Protein AF-A0A845S294-F1 (afdb_monomer_lite)

Radius of gyration: 13.98 Å; chains: 1; bounding box: 37×14×31 Å

pLDDT: mean 90.63, std 6.42, range [69.94, 97.94]

Structure (mmCIF, N/CA/C/O backbone):
data_AF-A0A845S294-F1
#
_entry.id   AF-A0A845S294-F1
#
loop_
_atom_site.group_PDB
_atom_site.id
_atom_site.type_symbol
_atom_site.label_atom_id
_atom_site.label_alt_id
_atom_site.label_comp_id
_atom_site.label_asym_id
_atom_site.label_entity_id
_atom_site.label_seq_id
_atom_site.pdbx_PDB_ins_code
_atom_site.Cartn_x
_atom_site.Cartn_y
_atom_site.Cartn_z
_atom_site.occupancy
_atom_site.B_iso_or_equiv
_atom_site.auth_seq_id
_atom_site.auth_comp_id
_atom_site.auth_asym_id
_atom_site.auth_atom_id
_atom_site.pdbx_PDB_model_num
ATOM 1 N N . LEU A 1 1 ? -4.523 6.985 10.636 1.00 69.94 1 LEU A N 1
ATOM 2 C CA . LEU A 1 1 ? -5.760 6.677 9.869 1.00 69.94 1 LEU A CA 1
ATOM 3 C C . LEU A 1 1 ? -5.481 6.403 8.395 1.00 69.94 1 LEU A C 1
ATOM 5 O O . LEU A 1 1 ? -6.321 5.790 7.752 1.00 69.94 1 LEU A O 1
ATOM 9 N N . ARG A 1 2 ? -4.331 6.844 7.873 1.00 80.88 2 ARG A N 1
ATOM 10 C CA . ARG A 1 2 ? -3.880 6.574 6.510 1.00 80.88 2 ARG A CA 1
ATOM 11 C C . ARG A 1 2 ? -2.544 5.851 6.564 1.00 80.88 2 ARG A C 1
ATOM 13 O O . ARG A 1 2 ? -1.800 6.066 7.521 1.00 80.88 2 ARG A O 1
ATOM 20 N N . ILE A 1 3 ? -2.289 5.008 5.577 1.00 87.19 3 ILE A N 1
ATOM 21 C CA . ILE A 1 3 ? -0.998 4.358 5.360 1.00 87.19 3 ILE A CA 1
ATOM 22 C C . ILE A 1 3 ? -0.460 4.869 4.031 1.00 87.19 3 ILE A C 1
ATOM 24 O O . ILE A 1 3 ? -1.167 4.812 3.027 1.00 87.19 3 ILE A O 1
ATOM 28 N N . GLU A 1 4 ? 0.767 5.374 4.039 1.00 90.00 4 GLU A N 1
ATOM 29 C CA . GLU A 1 4 ? 1.468 5.807 2.834 1.00 90.00 4 GLU A CA 1
ATOM 30 C C . GLU A 1 4 ? 2.351 4.669 2.325 1.00 90.00 4 GLU A C 1
ATOM 32 O O . GLU A 1 4 ? 3.030 4.005 3.106 1.00 90.00 4 GLU A O 1
ATOM 37 N N . MET A 1 5 ? 2.331 4.437 1.016 1.00 89.62 5 MET A N 1
ATOM 38 C CA . MET A 1 5 ? 3.138 3.412 0.365 1.00 89.62 5 MET A CA 1
ATOM 39 C C . MET A 1 5 ? 3.794 3.983 -0.887 1.00 89.62 5 MET A C 1
ATOM 41 O O . MET A 1 5 ? 3.107 4.500 -1.770 1.00 89.62 5 MET A O 1
ATOM 45 N N . ALA A 1 6 ? 5.116 3.850 -0.978 1.00 92.06 6 ALA A N 1
ATOM 46 C CA . ALA A 1 6 ? 5.857 4.156 -2.193 1.00 92.06 6 ALA A CA 1
ATOM 47 C C . ALA A 1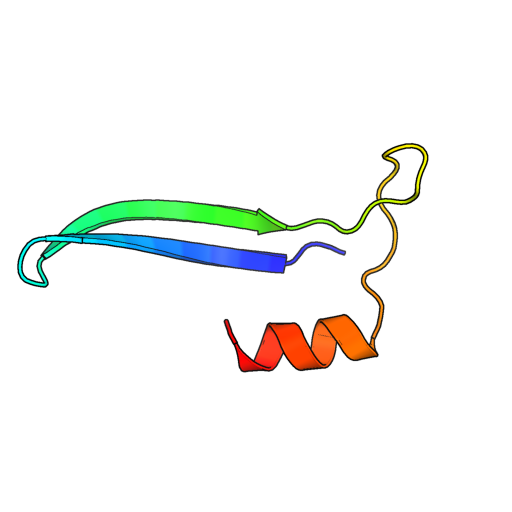 6 ?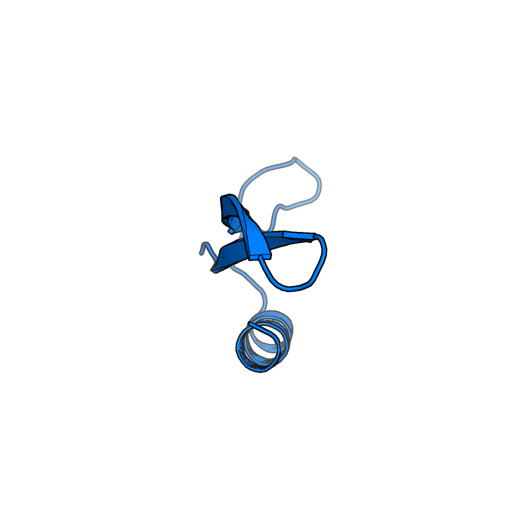 5.735 2.994 -3.188 1.00 92.06 6 ALA A C 1
ATOM 49 O O . ALA A 1 6 ? 5.866 1.825 -2.820 1.00 92.06 6 ALA A O 1
ATOM 50 N N . GLN A 1 7 ? 5.483 3.308 -4.454 1.00 93.50 7 GLN A N 1
ATOM 51 C CA . GLN A 1 7 ? 5.410 2.342 -5.541 1.00 93.50 7 GLN A CA 1
ATOM 52 C C . GLN A 1 7 ? 6.290 2.773 -6.701 1.00 93.50 7 GLN A C 1
ATOM 54 O O . GLN A 1 7 ? 6.151 3.882 -7.214 1.00 93.50 7 GLN A O 1
ATOM 59 N N . ASN A 1 8 ? 7.129 1.845 -7.157 1.00 96.12 8 ASN A N 1
ATOM 60 C CA . ASN A 1 8 ? 8.020 2.057 -8.286 1.00 96.12 8 ASN A CA 1
ATOM 61 C C . ASN A 1 8 ? 7.666 1.077 -9.404 1.00 96.12 8 ASN A C 1
ATOM 63 O O . ASN A 1 8 ? 7.508 -0.123 -9.170 1.00 96.12 8 ASN A O 1
ATOM 67 N N . VAL A 1 9 ? 7.575 1.581 -10.632 1.00 97.06 9 VAL A N 1
ATOM 68 C CA . VAL A 1 9 ? 7.475 0.757 -11.840 1.00 97.06 9 VAL A CA 1
ATOM 69 C C . VAL A 1 9 ? 8.871 0.613 -12.415 1.00 97.06 9 VAL A C 1
ATOM 71 O O . VAL A 1 9 ? 9.501 1.615 -12.749 1.00 97.06 9 VAL A O 1
ATOM 74 N N . LEU A 1 10 ? 9.350 -0.626 -12.541 1.00 97.75 10 LEU A N 1
ATOM 75 C CA . LEU A 1 10 ? 10.696 -0.908 -13.031 1.00 97.75 10 LEU A CA 1
ATOM 76 C C . LEU A 1 10 ? 10.686 -1.604 -14.394 1.00 97.75 10 LEU A C 1
ATOM 78 O O . LEU A 1 10 ? 9.823 -2.437 -14.679 1.00 97.75 10 LEU A O 1
ATOM 82 N N . ARG A 1 11 ? 11.706 -1.319 -15.202 1.00 97.38 11 ARG A N 1
ATOM 83 C CA . ARG A 1 11 ? 12.107 -2.111 -16.372 1.00 97.38 11 ARG A CA 1
ATOM 84 C C . ARG A 1 11 ? 13.617 -2.262 -16.334 1.00 97.38 11 ARG A C 1
ATOM 86 O O . ARG A 1 11 ? 14.317 -1.282 -16.138 1.00 97.38 11 ARG A O 1
ATOM 93 N N . ASP A 1 12 ? 14.107 -3.492 -16.452 1.00 97.00 12 ASP A N 1
ATOM 94 C CA . ASP A 1 12 ? 15.546 -3.789 -16.422 1.00 97.00 12 ASP A CA 1
ATOM 95 C C . ASP A 1 12 ? 16.277 -3.222 -15.187 1.00 97.00 12 ASP A C 1
ATOM 97 O O . ASP A 1 12 ? 17.445 -2.855 -15.242 1.00 97.00 12 ASP A O 1
ATOM 101 N N . LYS A 1 13 ? 15.578 -3.201 -14.039 1.00 93.88 13 LYS A N 1
ATOM 102 C CA . LYS A 1 13 ? 16.012 -2.614 -12.753 1.00 93.88 13 LYS A CA 1
ATOM 103 C C . LYS A 1 13 ? 16.148 -1.086 -12.744 1.00 93.88 13 LYS A C 1
ATOM 105 O O . LYS A 1 13 ? 16.504 -0.536 -11.706 1.00 93.88 13 LYS A O 1
ATOM 110 N N . GLU A 1 14 ? 15.807 -0.404 -13.831 1.00 96.94 14 GLU A N 1
ATOM 111 C CA . GLU A 1 14 ? 15.664 1.049 -13.861 1.00 96.94 14 GLU A CA 1
ATOM 112 C C . GLU A 1 14 ? 14.241 1.460 -13.482 1.00 96.94 14 GLU A C 1
ATOM 114 O O . GLU A 1 14 ? 13.264 0.799 -13.848 1.00 96.94 14 GLU A O 1
ATOM 119 N N . VAL A 1 15 ? 14.125 2.556 -12.734 1.00 97.06 15 VAL A N 1
ATOM 120 C CA . VAL A 1 15 ? 12.838 3.129 -12.332 1.00 97.06 15 VAL A CA 1
ATOM 121 C C . VAL A 1 15 ? 12.281 3.950 -13.492 1.00 97.06 15 VAL A C 1
ATOM 123 O O . VAL A 1 15 ? 12.897 4.913 -13.937 1.00 97.06 15 VAL A O 1
ATOM 126 N N . LEU A 1 16 ? 11.103 3.566 -13.977 1.00 97.94 16 LEU A N 1
ATOM 127 C CA . LEU A 1 16 ? 10.386 4.266 -15.044 1.00 97.94 16 LEU A CA 1
ATOM 128 C C . LEU A 1 16 ? 9.365 5.271 -14.507 1.00 97.94 16 LEU A C 1
ATOM 130 O O . LEU A 1 16 ? 9.063 6.257 -15.174 1.00 97.94 16 LEU A O 1
ATOM 134 N N . ALA A 1 17 ? 8.793 4.986 -13.337 1.00 97.50 17 ALA A N 1
ATOM 135 C CA . ALA A 1 17 ? 7.822 5.838 -12.668 1.00 97.50 17 ALA A CA 1
ATOM 136 C C . ALA A 1 17 ? 7.810 5.558 -11.164 1.00 97.50 17 ALA A C 1
ATOM 138 O O . ALA A 1 17 ? 8.021 4.419 -10.740 1.00 97.50 17 ALA A O 1
ATOM 139 N N . GLU A 1 18 ? 7.496 6.591 -10.391 1.00 97.50 18 GLU A N 1
ATOM 140 C CA . GLU A 1 18 ? 7.329 6.541 -8.941 1.00 97.50 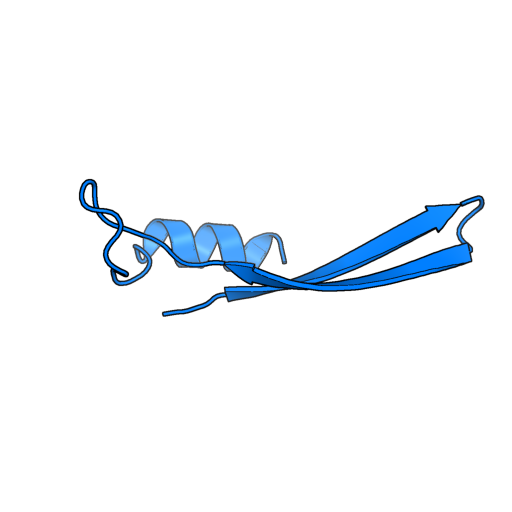18 GLU A CA 1
ATOM 141 C C . GLU A 1 18 ? 5.974 7.145 -8.577 1.00 97.50 18 GLU A C 1
ATOM 143 O O . GLU A 1 18 ? 5.505 8.093 -9.214 1.00 97.50 18 GLU A O 1
ATOM 148 N N . ALA A 1 19 ? 5.332 6.589 -7.558 1.00 97.00 19 ALA A N 1
ATOM 149 C CA . ALA A 1 19 ? 4.084 7.097 -7.021 1.00 97.00 19 ALA A CA 1
ATOM 150 C C . ALA A 1 19 ? 4.017 6.872 -5.511 1.00 97.00 19 ALA A C 1
ATOM 152 O O . ALA A 1 19 ? 4.444 5.836 -5.006 1.00 97.00 19 ALA A O 1
ATOM 153 N N . THR A 1 20 ? 3.402 7.818 -4.808 1.00 94.12 20 THR A N 1
ATOM 154 C CA . THR A 1 20 ? 2.987 7.633 -3.416 1.00 94.12 20 THR A CA 1
ATOM 155 C C . THR A 1 20 ? 1.493 7.356 -3.393 1.00 94.12 20 THR A C 1
ATOM 157 O O . THR A 1 20 ? 0.704 8.114 -3.959 1.00 94.12 20 THR A O 1
ATOM 160 N N . VAL A 1 21 ? 1.101 6.266 -2.744 1.00 91.81 21 VAL A N 1
ATOM 161 C CA . VAL A 1 21 ? -0.294 5.845 -2.611 1.00 91.81 21 VAL A CA 1
ATOM 162 C C . VAL A 1 21 ? -0.726 5.991 -1.158 1.00 91.81 21 VAL A C 1
ATOM 164 O O . VAL A 1 21 ? -0.056 5.492 -0.256 1.00 91.81 21 VAL A O 1
ATOM 167 N N . GLU A 1 22 ? -1.871 6.635 -0.936 1.00 91.19 22 GLU A N 1
ATOM 168 C CA . GLU A 1 22 ? -2.529 6.675 0.370 1.00 91.19 22 GLU A CA 1
ATOM 169 C C . GLU A 1 22 ? -3.615 5.597 0.459 1.00 91.19 22 GLU A C 1
ATOM 171 O O . GLU A 1 22 ? -4.584 5.588 -0.303 1.00 91.19 22 GLU A O 1
ATOM 176 N N . LEU A 1 23 ? -3.481 4.706 1.435 1.00 88.38 23 LEU A N 1
ATOM 177 C CA . LEU A 1 23 ? -4.444 3.656 1.745 1.00 88.38 23 LEU A CA 1
ATOM 178 C C . LEU A 1 23 ? -5.308 4.070 2.940 1.00 88.38 23 LEU A C 1
ATOM 180 O O . LEU A 1 23 ? -4.801 4.528 3.970 1.00 88.38 23 LEU A O 1
ATOM 184 N N . VAL A 1 24 ? -6.621 3.861 2.820 1.00 90.56 24 VAL A N 1
ATOM 185 C CA . VAL A 1 24 ? -7.604 4.120 3.881 1.00 90.56 24 VAL A CA 1
ATOM 186 C C . VAL A 1 24 ? -8.531 2.927 4.065 1.00 90.56 24 VAL A C 1
ATOM 188 O O . VAL A 1 24 ? -8.974 2.316 3.096 1.00 90.56 24 VAL A O 1
ATOM 191 N N . THR A 1 25 ? -8.861 2.607 5.315 1.00 91.56 25 THR A N 1
ATOM 192 C CA . THR A 1 25 ? -9.939 1.660 5.618 1.00 91.56 25 THR A CA 1
ATOM 193 C C . THR A 1 25 ? -11.273 2.386 5.653 1.00 91.56 25 THR A C 1
ATO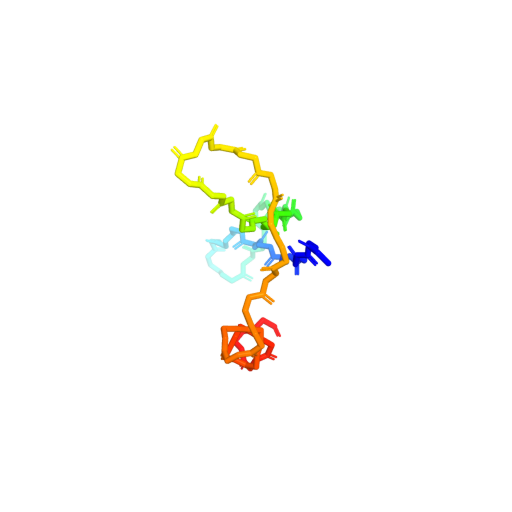M 195 O O . THR A 1 25 ? -11.383 3.451 6.263 1.00 91.56 25 THR A O 1
ATOM 198 N N . THR A 1 26 ? -12.297 1.803 5.038 1.00 94.06 26 THR A N 1
ATOM 199 C CA . THR A 1 26 ? -13.663 2.333 5.040 1.00 94.06 26 THR A CA 1
ATOM 200 C C . THR A 1 26 ? -14.638 1.350 5.679 1.00 94.06 26 THR A C 1
ATOM 202 O O . THR A 1 26 ? -14.376 0.149 5.767 1.00 94.06 26 THR A O 1
ATOM 205 N N . ASP A 1 27 ? -15.763 1.863 6.168 1.00 92.44 27 ASP A N 1
ATOM 206 C CA . ASP A 1 27 ? -16.919 1.032 6.489 1.00 92.44 27 ASP A CA 1
ATOM 207 C C . ASP A 1 27 ? -17.704 0.642 5.221 1.00 92.44 27 ASP A C 1
ATOM 209 O O . ASP A 1 27 ? -17.377 1.036 4.098 1.00 92.44 27 ASP A O 1
ATOM 213 N N . ASN A 1 28 ? -18.773 -0.135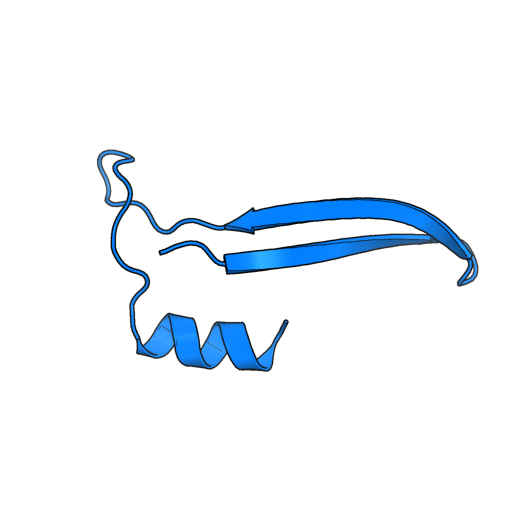 5.398 1.00 94.38 28 ASN A N 1
ATOM 214 C CA . ASN A 1 28 ? -19.653 -0.567 4.309 1.00 94.38 28 ASN A CA 1
ATOM 215 C C . ASN A 1 28 ? -20.446 0.577 3.649 1.00 94.38 28 ASN A C 1
ATOM 217 O O . ASN A 1 28 ? -21.086 0.355 2.625 1.00 94.38 28 ASN A O 1
ATOM 221 N N . THR A 1 29 ? -20.408 1.786 4.213 1.00 96.25 29 THR A N 1
ATOM 222 C CA . THR A 1 29 ? -21.002 3.000 3.639 1.00 96.25 29 THR A CA 1
ATOM 223 C C . THR A 1 29 ? -19.975 3.858 2.897 1.00 96.25 29 THR A C 1
ATOM 225 O O . THR A 1 29 ? -20.320 4.914 2.371 1.00 96.25 29 THR A O 1
ATOM 228 N N . GLY A 1 30 ? -18.712 3.417 2.839 1.00 93.00 30 GLY A N 1
ATOM 229 C CA . GLY A 1 30 ? -17.610 4.144 2.212 1.00 93.00 30 GLY A CA 1
ATOM 230 C C . GLY A 1 30 ? -17.007 5.237 3.094 1.00 93.00 30 GLY A C 1
ATOM 231 O O . GLY A 1 30 ? -16.155 5.992 2.625 1.00 93.00 30 GLY A O 1
ATOM 232 N N . LYS A 1 31 ? -17.407 5.346 4.368 1.00 93.81 31 LYS A N 1
ATOM 233 C CA . LYS A 1 31 ? -16.842 6.351 5.274 1.00 93.81 31 LYS A CA 1
ATOM 234 C C . LYS A 1 31 ? -15.509 5.876 5.845 1.00 93.81 31 LYS A C 1
ATOM 236 O O . LYS A 1 31 ? -15.400 4.708 6.220 1.00 93.81 31 LYS A O 1
ATOM 241 N N . PRO A 1 32 ? -14.503 6.760 5.964 1.00 92.56 32 PRO A N 1
ATOM 242 C CA . PRO A 1 32 ? -13.233 6.411 6.584 1.00 92.56 32 PRO A CA 1
ATOM 243 C C . PRO A 1 32 ? -13.413 5.908 8.018 1.00 92.56 32 PRO A C 1
ATOM 245 O O . PRO A 1 32 ? -14.132 6.503 8.821 1.00 92.56 32 PRO A O 1
ATOM 248 N N . LYS A 1 33 ? -12.705 4.833 8.345 1.00 92.25 33 LYS A N 1
ATOM 249 C CA . LYS A 1 33 ? -12.663 4.198 9.662 1.00 92.25 33 LYS A CA 1
ATOM 250 C C . LYS A 1 33 ? -11.209 4.012 10.093 1.00 92.25 33 LYS A C 1
ATOM 252 O O . LYS A 1 33 ? -10.317 3.933 9.254 1.00 92.25 33 LYS A O 1
ATOM 257 N N . ILE A 1 34 ? -10.982 3.918 11.404 1.00 90.50 34 ILE A N 1
ATOM 258 C CA . ILE A 1 34 ? -9.690 3.547 11.999 1.00 90.50 34 ILE A CA 1
ATOM 259 C C . ILE A 1 34 ? -9.233 2.182 11.471 1.00 90.50 34 ILE A C 1
ATOM 261 O O . ILE A 1 34 ? -10.004 1.220 11.459 1.00 90.50 34 ILE A O 1
ATOM 265 N N . ILE A 1 35 ? -7.966 2.119 11.069 1.00 89.19 35 ILE A N 1
ATOM 266 C CA . ILE A 1 35 ? -7.321 0.886 10.624 1.00 89.19 35 ILE A CA 1
ATOM 267 C C . ILE A 1 35 ? -7.286 -0.079 11.816 1.00 89.19 35 ILE A C 1
ATOM 269 O O . ILE A 1 35 ? -6.761 0.304 12.865 1.00 89.19 35 ILE A O 1
ATOM 273 N N . PRO A 1 36 ? -7.850 -1.294 11.694 1.00 90.06 36 PRO A N 1
ATOM 274 C CA . PRO A 1 36 ? -7.765 -2.300 12.747 1.00 90.06 36 PRO A CA 1
ATOM 275 C C . PRO A 1 36 ? -6.310 -2.564 13.147 1.00 90.06 36 PRO A C 1
ATOM 277 O O . PRO A 1 36 ? -5.436 -2.629 12.285 1.00 90.06 36 PRO A O 1
ATOM 280 N N . GLU A 1 37 ? -6.039 -2.703 14.444 1.00 89.56 37 GLU A N 1
ATOM 281 C CA . GLU A 1 37 ? -4.670 -2.816 14.966 1.00 89.56 37 GLU A CA 1
ATOM 282 C C . GLU A 1 37 ? -3.935 -4.051 14.425 1.00 8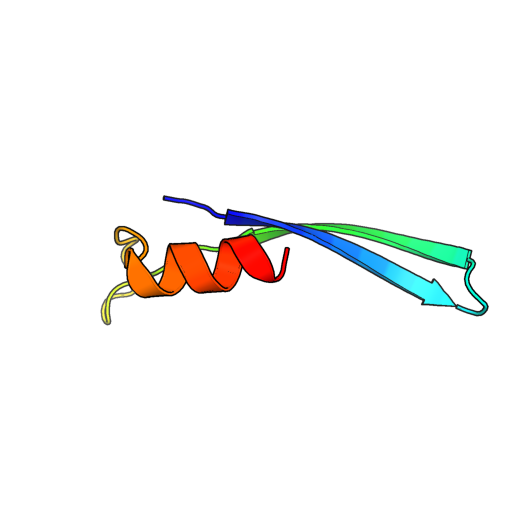9.56 37 GLU A C 1
ATOM 284 O O . GLU A 1 37 ? -2.780 -3.955 14.015 1.00 89.56 37 GLU A O 1
ATOM 289 N N . ASP A 1 38 ? -4.626 -5.187 14.321 1.00 90.88 38 ASP A N 1
ATOM 290 C CA . ASP A 1 38 ? -4.080 -6.423 13.757 1.00 90.88 38 ASP A CA 1
ATOM 291 C C . ASP A 1 38 ? -3.692 -6.269 12.278 1.00 90.88 38 ASP A C 1
ATOM 293 O O . ASP A 1 38 ? -2.690 -6.829 11.826 1.00 90.88 38 ASP A O 1
ATOM 297 N N . LEU A 1 39 ? -4.470 -5.488 11.524 1.00 88.00 39 LEU A N 1
ATOM 298 C CA . LEU A 1 39 ? -4.177 -5.154 10.137 1.00 88.00 39 LEU A CA 1
ATOM 299 C C . LEU A 1 39 ? -3.019 -4.159 10.047 1.00 88.00 39 LEU A C 1
ATOM 301 O O . LEU A 1 39 ? -2.150 -4.334 9.199 1.00 88.00 39 LEU A O 1
ATOM 305 N N . ASN A 1 40 ? -2.974 -3.157 10.927 1.00 86.75 40 ASN A N 1
ATOM 306 C CA . ASN A 1 40 ? -1.886 -2.184 10.978 1.00 86.75 40 ASN A CA 1
ATOM 307 C C . ASN A 1 40 ? -0.537 -2.878 11.206 1.00 86.75 40 ASN A C 1
ATOM 309 O O . ASN A 1 40 ? 0.398 -2.646 10.452 1.00 86.75 40 ASN A O 1
ATOM 313 N N . VAL A 1 41 ? -0.465 -3.802 12.171 1.00 87.38 41 VAL A N 1
ATOM 314 C CA . VAL A 1 41 ? 0.752 -4.584 12.452 1.00 87.38 41 VAL A CA 1
ATOM 315 C C . VAL A 1 41 ? 1.207 -5.380 11.227 1.00 87.38 41 VAL A C 1
ATOM 317 O O . VAL A 1 41 ? 2.390 -5.369 10.891 1.00 87.38 41 VAL A O 1
ATOM 320 N N . LYS A 1 42 ? 0.279 -6.054 10.536 1.00 87.81 42 LYS A N 1
ATOM 321 C CA . LYS A 1 42 ? 0.605 -6.821 9.324 1.00 87.81 42 LYS A CA 1
ATOM 322 C C . LYS A 1 42 ? 1.103 -5.909 8.211 1.00 87.81 42 LYS A C 1
ATOM 324 O O . LYS A 1 42 ? 2.133 -6.201 7.612 1.00 87.81 42 LYS A O 1
ATOM 329 N N . LEU A 1 43 ? 0.400 -4.804 7.964 1.00 84.81 43 LEU A N 1
ATOM 330 C CA . LEU A 1 43 ? 0.765 -3.854 6.923 1.00 84.81 43 LEU A CA 1
ATOM 331 C C . LEU A 1 43 ? 2.138 -3.253 7.204 1.00 84.81 43 LEU A C 1
ATOM 333 O O . LEU A 1 43 ? 2.992 -3.376 6.345 1.00 84.81 43 LEU A O 1
ATOM 337 N N . SER A 1 44 ? 2.414 -2.750 8.410 1.00 81.81 44 SER A N 1
ATOM 338 C CA . SER A 1 44 ? 3.728 -2.196 8.776 1.00 81.81 44 SER A CA 1
ATOM 339 C C . SER A 1 44 ? 4.908 -3.164 8.619 1.00 81.81 44 SER A C 1
ATOM 341 O O . SER A 1 44 ? 6.044 -2.714 8.596 1.00 81.81 44 SER A O 1
ATOM 343 N N . SER A 1 45 ? 4.674 -4.478 8.529 1.00 82.44 45 SER A N 1
ATOM 344 C CA . SER A 1 45 ? 5.735 -5.456 8.242 1.00 82.44 45 SER A CA 1
ATOM 345 C C . SER A 1 45 ? 6.012 -5.669 6.746 1.00 82.44 45 SER A C 1
ATOM 347 O O . SER A 1 45 ? 7.005 -6.301 6.392 1.00 82.44 45 SER A O 1
ATOM 349 N N . CYS A 1 46 ? 5.132 -5.179 5.870 1.00 76.94 46 CYS A N 1
ATOM 350 C CA . CYS A 1 46 ? 5.165 -5.405 4.424 1.00 76.94 46 CYS A CA 1
ATOM 351 C C . CYS A 1 46 ? 5.520 -4.161 3.597 1.00 76.94 46 CYS A C 1
ATOM 353 O O . CYS A 1 46 ? 5.724 -4.303 2.391 1.00 76.94 46 CYS A O 1
ATOM 355 N N . ILE A 1 47 ? 5.540 -2.977 4.213 1.00 70.88 47 ILE A N 1
ATOM 356 C CA . ILE A 1 47 ? 5.788 -1.672 3.575 1.00 70.88 47 ILE A CA 1
ATOM 357 C C . ILE A 1 47 ? 7.035 -1.021 4.148 1.00 70.88 47 ILE A C 1
ATOM 359 O O . ILE A 1 47 ? 7.247 -1.156 5.373 1.00 70.88 47 ILE A O 1
#

Foldseek 3Di:
DKDKDKDFDDDPNDTPDIDIDIDFDADPVRHGDDDPPVRVVVVVVVD

Secondary structure (DSSP, 8-state):
-EEEEEEEEEETTEEEEEEEEEEEEE-TTS-EEPPPHHHHHHHHTT-

Sequence (47 aa):
LRIEMAQNVLRDKEVLAEATVELVTTDNTGKPKIIPEDLNVKLSSCI